Protein AF-A0A3N7EKX2-F1 (afdb_monomer_lite)

Structure (mmCIF, N/CA/C/O backbone):
data_AF-A0A3N7EKX2-F1
#
_entry.id   AF-A0A3N7EKX2-F1
#
loop_
_atom_site.group_PDB
_atom_site.id
_atom_site.type_symbol
_atom_site.label_atom_id
_atom_site.label_alt_id
_atom_site.label_comp_id
_atom_site.label_asym_id
_atom_site.label_entity_id
_atom_site.label_seq_id
_atom_site.pdbx_PDB_ins_code
_atom_site.Cartn_x
_atom_site.Cartn_y
_atom_site.Cartn_z
_atom_site.occupancy
_atom_site.B_iso_or_equiv
_atom_site.auth_seq_id
_atom_site.auth_comp_id
_atom_site.auth_asym_id
_atom_site.auth_atom_id
_atom_site.pdbx_PDB_model_num
ATOM 1 N N . MET A 1 1 ? 18.056 11.589 -53.742 1.00 40.53 1 MET A N 1
ATOM 2 C CA . MET A 1 1 ? 18.825 11.506 -52.484 1.00 40.53 1 MET A CA 1
ATOM 3 C C . MET A 1 1 ? 17.940 12.067 -51.388 1.00 40.53 1 MET A C 1
ATOM 5 O O . MET A 1 1 ? 17.988 13.258 -51.124 1.00 40.53 1 MET A O 1
ATOM 9 N N . HIS A 1 2 ? 17.034 11.254 -50.858 1.00 48.94 2 HIS A N 1
ATOM 10 C CA . HIS A 1 2 ? 16.206 11.639 -49.724 1.00 48.94 2 HIS A CA 1
ATOM 11 C C . HIS A 1 2 ? 16.119 10.434 -48.800 1.00 48.94 2 HIS A C 1
ATOM 13 O O . HIS A 1 2 ? 16.059 9.301 -49.272 1.00 48.94 2 HIS A O 1
ATOM 19 N N . ASP A 1 3 ? 16.114 10.755 -47.519 1.00 51.06 3 ASP A N 1
ATOM 20 C CA . ASP A 1 3 ? 15.643 9.936 -46.421 1.00 51.06 3 ASP A CA 1
ATOM 21 C C . ASP A 1 3 ? 16.561 8.831 -45.869 1.00 51.06 3 ASP A C 1
ATOM 23 O O . ASP A 1 3 ? 16.527 7.656 -46.222 1.00 51.06 3 ASP A O 1
ATOM 27 N N . SER A 1 4 ? 17.407 9.224 -44.921 1.00 57.22 4 SER A N 1
ATOM 28 C CA . SER A 1 4 ? 17.865 8.323 -43.850 1.00 57.22 4 SER A CA 1
ATOM 29 C C . SER A 1 4 ? 17.765 8.998 -42.474 1.00 57.22 4 SER A C 1
ATOM 31 O O . SER A 1 4 ? 18.260 8.470 -41.483 1.00 57.22 4 SER A O 1
ATOM 33 N N . GLY A 1 5 ? 17.143 10.184 -42.417 1.00 55.78 5 GLY A N 1
ATOM 34 C CA . GLY A 1 5 ? 17.082 11.043 -41.235 1.00 55.78 5 GLY A CA 1
ATOM 35 C C . GLY A 1 5 ? 15.682 11.190 -40.636 1.00 55.78 5 GLY A C 1
ATOM 36 O O . GLY A 1 5 ? 15.592 11.422 -39.431 1.00 55.78 5 GLY A O 1
ATOM 37 N N . GLU A 1 6 ? 14.602 11.012 -41.411 1.00 57.94 6 GLU A N 1
ATOM 38 C CA . GLU A 1 6 ? 13.236 11.194 -40.892 1.00 57.94 6 GLU A CA 1
ATOM 39 C C . GLU A 1 6 ? 12.826 10.044 -39.965 1.00 57.94 6 GLU A C 1
ATOM 41 O O . GLU A 1 6 ? 12.286 10.286 -38.886 1.00 57.94 6 GLU A O 1
ATOM 46 N N . GLY A 1 7 ? 13.192 8.801 -40.297 1.00 61.19 7 GLY A N 1
ATOM 47 C CA . GLY A 1 7 ? 12.842 7.625 -39.487 1.00 61.19 7 GLY A CA 1
ATOM 48 C C . GLY A 1 7 ? 13.429 7.613 -38.065 1.00 61.19 7 GLY A C 1
ATOM 49 O O . GLY A 1 7 ? 12.842 7.031 -37.156 1.00 61.19 7 GLY A O 1
ATOM 50 N N . ASN A 1 8 ? 14.567 8.277 -37.834 1.00 62.25 8 ASN A N 1
ATOM 51 C CA . ASN A 1 8 ? 15.172 8.366 -36.498 1.00 62.25 8 ASN A CA 1
ATOM 52 C C . ASN A 1 8 ? 14.496 9.454 -35.644 1.00 62.25 8 ASN A C 1
ATOM 54 O O . ASN A 1 8 ? 14.257 9.265 -34.451 1.00 62.25 8 ASN A O 1
ATOM 58 N N . LEU A 1 9 ? 14.121 10.575 -36.268 1.00 69.69 9 LEU A N 1
ATOM 59 C CA . LEU A 1 9 ? 13.404 11.660 -35.600 1.00 69.69 9 LEU A CA 1
ATOM 60 C C . LEU A 1 9 ? 12.000 11.210 -35.156 1.00 69.69 9 LEU A C 1
ATOM 62 O O . LEU A 1 9 ? 11.562 11.528 -34.047 1.00 69.69 9 LEU A O 1
ATOM 66 N N . ASP A 1 10 ? 11.331 10.414 -35.991 1.00 83.44 10 ASP A N 1
ATOM 67 C CA . ASP A 1 10 ? 10.007 9.841 -35.727 1.00 83.44 10 ASP A CA 1
ATOM 68 C C . ASP A 1 10 ? 10.019 8.819 -34.573 1.00 83.44 10 ASP A C 1
ATOM 70 O O . ASP A 1 10 ? 9.172 8.865 -33.675 1.00 83.44 10 ASP A O 1
ATOM 74 N N . LEU A 1 11 ? 11.049 7.966 -34.509 1.00 83.94 11 LEU A N 1
ATOM 75 C CA . LEU A 1 11 ? 11.260 7.030 -33.398 1.00 83.94 11 LEU A CA 1
ATOM 76 C C . LEU A 1 11 ? 11.507 7.742 -32.066 1.00 83.94 11 LEU A C 1
ATOM 78 O O . LEU A 1 11 ? 10.912 7.375 -31.050 1.00 83.94 11 LEU A O 1
ATOM 82 N N . VAL A 1 12 ? 12.371 8.763 -32.053 1.00 87.75 12 VAL A N 1
ATOM 83 C CA . VAL A 1 12 ? 12.658 9.549 -30.841 1.00 87.75 12 VAL A CA 1
ATOM 84 C C . VAL A 1 12 ? 11.397 10.258 -30.349 1.00 87.75 12 VAL A C 1
ATOM 86 O O . VAL A 1 12 ? 11.118 10.263 -29.148 1.00 87.75 12 VAL A O 1
ATOM 89 N N . THR A 1 13 ? 10.604 10.803 -31.270 1.00 87.25 13 THR A N 1
ATOM 90 C CA . THR A 1 13 ? 9.346 11.491 -30.953 1.00 87.25 13 THR A CA 1
ATOM 91 C C . THR A 1 13 ? 8.320 10.510 -30.383 1.00 87.25 13 THR A C 1
ATOM 93 O O . THR A 1 13 ? 7.795 10.730 -29.290 1.00 87.25 13 THR A O 1
ATOM 96 N N . SER A 1 14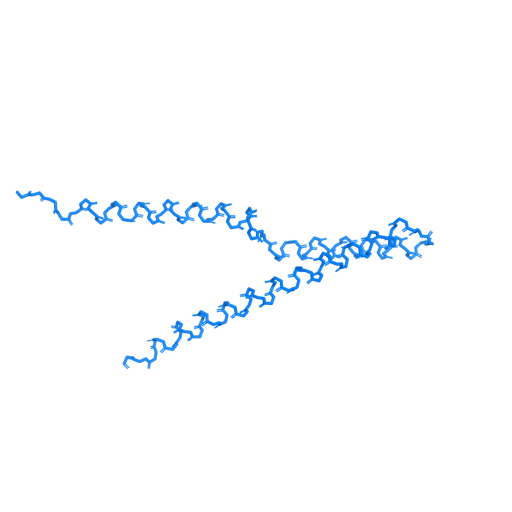 ? 8.133 9.362 -31.037 1.00 86.50 14 SER A N 1
ATOM 97 C CA . SER A 1 14 ? 7.244 8.285 -30.583 1.00 86.50 14 SER A CA 1
ATOM 98 C C . SER A 1 14 ? 7.633 7.725 -29.208 1.00 86.50 14 SER A C 1
ATOM 100 O O . SER A 1 14 ? 6.767 7.464 -28.369 1.00 86.50 14 SER A O 1
ATOM 102 N N . LEU A 1 15 ? 8.934 7.572 -28.931 1.00 88.94 15 LEU A N 1
ATOM 103 C CA . LEU A 1 15 ? 9.443 7.150 -27.619 1.00 88.94 15 LEU A CA 1
ATOM 104 C C . LEU A 1 15 ? 9.178 8.190 -26.528 1.00 88.94 15 LEU A C 1
ATOM 106 O O . LEU A 1 15 ? 8.867 7.829 -25.386 1.00 88.94 15 LEU A O 1
ATOM 110 N N . ASN A 1 16 ? 9.296 9.474 -26.859 1.00 92.62 16 ASN A N 1
ATOM 111 C CA . ASN A 1 16 ? 9.038 10.551 -25.914 1.00 92.62 16 ASN A CA 1
ATOM 112 C C . ASN A 1 16 ? 7.541 10.630 -25.576 1.00 92.62 16 ASN A C 1
ATOM 114 O O . ASN A 1 16 ? 7.174 10.654 -24.399 1.00 92.62 16 ASN A O 1
ATOM 118 N N . ASP A 1 17 ? 6.676 10.529 -26.585 1.00 92.50 17 ASP A N 1
ATOM 119 C CA . ASP A 1 17 ? 5.223 10.461 -26.414 1.00 92.50 17 ASP A CA 1
ATOM 120 C C . ASP A 1 17 ? 4.799 9.244 -25.591 1.00 92.50 17 ASP A C 1
ATOM 122 O O . ASP A 1 17 ? 3.966 9.346 -24.684 1.00 92.50 17 ASP A O 1
ATOM 126 N N . PHE A 1 18 ? 5.400 8.084 -25.856 1.00 88.56 18 PHE A N 1
ATOM 127 C CA . PHE A 1 18 ? 5.177 6.882 -25.061 1.00 88.56 18 PHE A CA 1
ATOM 128 C C . PHE A 1 18 ? 5.610 7.077 -23.603 1.00 88.56 18 PHE A C 1
ATOM 130 O O . PHE A 1 18 ? 4.878 6.715 -22.680 1.00 88.56 18 PHE A O 1
ATOM 137 N N . THR A 1 19 ? 6.761 7.712 -23.376 1.00 90.00 19 THR A N 1
ATOM 138 C CA . THR A 1 19 ? 7.268 8.018 -22.032 1.00 90.00 19 THR A CA 1
ATOM 139 C C . THR A 1 19 ? 6.336 8.963 -21.273 1.00 90.00 19 THR A C 1
ATOM 141 O O . THR A 1 19 ? 6.086 8.752 -20.084 1.00 90.00 19 THR A O 1
ATOM 144 N N . ILE A 1 20 ? 5.796 9.988 -21.936 1.00 91.44 20 ILE A N 1
ATOM 145 C CA . ILE A 1 20 ? 4.825 10.920 -21.344 1.00 91.44 20 ILE A CA 1
ATOM 146 C C . ILE A 1 20 ? 3.551 10.166 -20.958 1.00 91.44 20 ILE A C 1
ATOM 148 O O . ILE A 1 20 ? 3.141 10.209 -19.796 1.00 91.44 20 ILE A O 1
ATOM 152 N N . LYS A 1 21 ? 2.987 9.383 -21.886 1.00 87.62 21 LYS A N 1
ATOM 153 C CA . LYS A 1 21 ? 1.789 8.568 -21.635 1.00 87.62 21 LYS A CA 1
ATOM 154 C C . LYS A 1 21 ? 1.999 7.585 -20.484 1.00 87.62 21 LYS A C 1
ATOM 156 O O . LYS A 1 21 ? 1.121 7.437 -19.637 1.00 87.62 21 LYS A O 1
ATOM 161 N N . LEU A 1 22 ? 3.174 6.959 -20.391 1.00 82.75 22 LEU A N 1
ATOM 162 C CA . LEU A 1 22 ? 3.522 6.088 -19.268 1.00 82.75 22 LEU A CA 1
ATOM 163 C C . LEU A 1 22 ? 3.611 6.848 -17.943 1.00 82.75 22 LEU A C 1
ATOM 165 O O . LEU A 1 22 ? 3.117 6.352 -16.933 1.00 82.75 22 LEU A O 1
ATOM 169 N N . LYS A 1 23 ? 4.202 8.047 -17.920 1.00 83.44 23 LYS A N 1
ATOM 170 C CA . LYS A 1 23 ? 4.276 8.876 -16.705 1.00 83.44 23 LYS A CA 1
ATOM 171 C C . LYS A 1 23 ? 2.898 9.304 -16.207 1.00 83.44 23 LYS A C 1
ATOM 173 O O . LYS A 1 23 ? 2.718 9.415 -14.998 1.00 83.44 23 LYS A O 1
ATOM 178 N N . GLU A 1 24 ? 1.934 9.504 -17.099 1.00 84.00 24 GLU A N 1
ATOM 179 C CA . GLU A 1 24 ? 0.549 9.816 -16.736 1.00 84.00 24 GLU A CA 1
ATOM 180 C C . GLU A 1 24 ? -0.259 8.578 -16.335 1.00 84.00 24 GLU A C 1
ATOM 182 O O . GLU A 1 24 ? -1.071 8.632 -15.410 1.00 84.00 24 GLU A O 1
ATOM 187 N N . TRP A 1 25 ? -0.052 7.455 -17.024 1.00 81.38 25 TRP A N 1
ATOM 188 C CA . TRP A 1 25 ? -0.762 6.202 -16.779 1.00 81.38 25 TRP A CA 1
ATOM 189 C C . TRP A 1 25 ? -0.293 5.507 -15.501 1.00 81.38 25 TRP A C 1
ATOM 191 O O . TRP A 1 25 ? -1.114 5.010 -14.736 1.00 81.38 25 TRP A O 1
ATOM 201 N N . ASN A 1 26 ? 1.011 5.518 -15.217 1.00 79.06 26 ASN A N 1
ATOM 202 C CA . ASN A 1 26 ? 1.599 4.860 -14.051 1.00 79.06 26 ASN A CA 1
ATOM 203 C C . ASN A 1 26 ? 0.941 5.280 -12.715 1.00 79.06 26 ASN A C 1
ATOM 205 O O . ASN A 1 26 ? 0.495 4.406 -11.975 1.00 79.06 26 ASN A O 1
ATOM 209 N N . PRO A 1 27 ? 0.761 6.576 -12.393 1.00 72.81 27 PRO A N 1
ATOM 210 C CA . PRO A 1 27 ? 0.039 6.979 -11.188 1.00 72.81 27 PRO A CA 1
ATOM 211 C C . PRO A 1 27 ? -1.474 6.724 -11.262 1.00 72.81 27 PRO A C 1
ATOM 213 O O . PRO A 1 27 ? -2.106 6.646 -10.213 1.00 72.81 27 PRO A O 1
ATOM 216 N N . LYS A 1 28 ? -2.067 6.591 -12.455 1.00 69.75 28 LYS A N 1
ATOM 217 C CA . LYS A 1 28 ? -3.500 6.286 -12.618 1.00 69.75 28 LYS A CA 1
ATOM 218 C C . LYS A 1 28 ? -3.805 4.795 -12.448 1.00 69.75 28 LYS A C 1
ATOM 220 O O . LYS A 1 28 ? -4.865 4.465 -11.930 1.00 69.75 28 LYS A O 1
ATOM 225 N N . VAL A 1 29 ? -2.894 3.909 -12.860 1.00 66.19 29 VAL A N 1
ATOM 226 C CA . VAL A 1 29 ? -3.118 2.453 -12.870 1.00 66.19 29 VAL A CA 1
ATOM 227 C C . VAL A 1 29 ? -2.308 1.708 -11.819 1.00 66.19 29 VAL A C 1
ATOM 229 O O . VAL A 1 29 ? -2.883 0.933 -11.062 1.00 66.19 29 VAL A O 1
ATOM 232 N N . PHE A 1 30 ? -1.003 1.957 -11.707 1.00 65.94 30 PHE A N 1
ATOM 233 C CA . PHE A 1 30 ? -0.227 1.414 -10.586 1.00 65.94 30 PHE A CA 1
ATOM 234 C C . PHE A 1 30 ? -0.478 2.203 -9.299 1.00 65.94 30 PHE A C 1
ATOM 236 O O . PHE A 1 30 ? -0.415 1.650 -8.198 1.00 65.94 30 PHE A O 1
ATOM 243 N N . GLY A 1 31 ? -0.792 3.496 -9.425 1.00 69.75 31 GLY A N 1
ATOM 244 C CA . GLY A 1 31 ? -0.827 4.386 -8.277 1.00 69.75 31 GLY A CA 1
ATOM 245 C C . GLY A 1 31 ? 0.570 4.593 -7.701 1.00 69.75 31 GLY A C 1
ATOM 246 O O . GLY A 1 31 ? 1.505 3.822 -7.916 1.00 69.75 31 GLY A O 1
ATOM 247 N N . ASN A 1 32 ? 0.737 5.639 -6.900 1.00 79.25 32 ASN A N 1
ATOM 248 C CA . ASN A 1 32 ? 1.909 5.696 -6.040 1.00 79.25 32 ASN A CA 1
ATOM 249 C C . ASN A 1 32 ? 1.661 4.746 -4.851 1.00 79.25 32 ASN A C 1
ATOM 251 O O . ASN A 1 32 ? 1.067 5.145 -3.850 1.00 79.25 32 ASN A O 1
ATOM 255 N N . ILE A 1 33 ? 2.065 3.474 -4.990 1.00 85.25 33 ILE A N 1
ATOM 256 C CA . ILE A 1 33 ? 1.919 2.417 -3.966 1.00 85.25 33 ILE A CA 1
ATOM 257 C C . ILE A 1 33 ? 2.453 2.908 -2.611 1.00 85.25 33 ILE A C 1
ATOM 259 O O . ILE A 1 33 ? 1.799 2.734 -1.585 1.00 85.25 33 ILE A O 1
ATOM 263 N N . PHE A 1 34 ? 3.578 3.631 -2.608 1.00 83.75 34 PHE A N 1
ATOM 264 C CA . PHE A 1 34 ? 4.163 4.215 -1.397 1.00 83.75 34 PHE A CA 1
ATOM 265 C C . PHE A 1 34 ? 3.289 5.317 -0.791 1.00 83.75 34 PHE A C 1
ATOM 267 O O . PHE A 1 34 ? 3.128 5.391 0.428 1.00 83.75 34 PHE A O 1
ATOM 274 N N . TYR A 1 35 ? 2.683 6.161 -1.627 1.00 86.75 35 TYR A N 1
ATOM 275 C CA . TYR A 1 35 ? 1.723 7.165 -1.173 1.00 86.75 35 TYR A CA 1
ATOM 276 C C . TYR A 1 35 ? 0.469 6.514 -0.582 1.00 86.75 35 TYR A C 1
ATOM 278 O O . TYR A 1 35 ? 0.043 6.899 0.506 1.00 86.75 35 TYR A O 1
ATOM 286 N N . ARG A 1 36 ? -0.089 5.494 -1.247 1.00 88.50 36 ARG A N 1
ATOM 287 C CA . ARG A 1 36 ? -1.243 4.733 -0.744 1.00 88.50 36 ARG A CA 1
ATOM 288 C C . ARG A 1 36 ? -0.922 4.069 0.594 1.00 88.50 36 ARG A C 1
ATOM 290 O O . ARG A 1 36 ? -1.677 4.246 1.545 1.00 88.50 36 ARG A O 1
ATOM 297 N N . LYS A 1 37 ? 0.247 3.429 0.711 1.00 90.50 37 LYS A N 1
ATOM 298 C CA . LYS A 1 37 ? 0.772 2.861 1.964 1.00 90.50 37 LYS A CA 1
ATOM 299 C C . LYS A 1 37 ? 0.835 3.909 3.075 1.00 90.50 37 LYS A C 1
ATOM 301 O O . LYS A 1 37 ? 0.302 3.703 4.164 1.00 90.50 37 LYS A O 1
ATOM 306 N N . LYS A 1 38 ? 1.442 5.067 2.790 1.00 91.19 38 LYS A N 1
ATOM 307 C CA . LYS A 1 38 ? 1.579 6.180 3.742 1.00 91.19 38 LYS A CA 1
ATOM 308 C C . LYS A 1 38 ? 0.221 6.738 4.175 1.00 91.19 38 LYS A C 1
ATOM 310 O O . LYS A 1 38 ? 0.050 7.092 5.340 1.00 91.19 38 LYS A O 1
ATOM 315 N N . LYS A 1 39 ? -0.735 6.853 3.253 1.00 92.25 39 LYS A N 1
ATOM 316 C CA . LYS A 1 39 ? -2.093 7.333 3.536 1.00 92.25 39 LYS A CA 1
ATOM 317 C C . LYS A 1 39 ? -2.858 6.330 4.406 1.00 92.25 39 LYS A C 1
ATOM 319 O O . LYS A 1 39 ? -3.408 6.720 5.430 1.00 92.25 39 LYS A O 1
ATOM 324 N N . CYS A 1 40 ? -2.800 5.045 4.060 1.00 93.62 40 CYS A N 1
ATOM 325 C CA . CYS A 1 40 ? -3.429 3.963 4.815 1.00 93.62 40 CYS A CA 1
ATOM 326 C C . CYS A 1 40 ? -2.914 3.899 6.264 1.00 93.62 40 CYS A C 1
ATOM 328 O O . CYS A 1 40 ? -3.702 3.860 7.205 1.00 93.62 40 CYS A O 1
ATOM 330 N N . LEU A 1 41 ? -1.593 4.000 6.461 1.00 93.38 41 LEU A N 1
ATOM 331 C CA . LEU A 1 41 ? -0.984 4.045 7.797 1.00 93.38 41 LEU A CA 1
ATOM 332 C C . LEU A 1 41 ? -1.423 5.260 8.622 1.00 93.38 41 LEU A C 1
ATOM 334 O O . LEU A 1 41 ? -1.599 5.147 9.833 1.00 93.38 41 LEU A O 1
ATOM 338 N N . GLN A 1 42 ? -1.594 6.427 7.994 1.00 95.44 42 GLN A N 1
ATOM 339 C CA . GLN A 1 42 ? -2.089 7.617 8.692 1.00 95.44 42 GLN A CA 1
ATOM 340 C C . GLN A 1 42 ? -3.528 7.426 9.180 1.00 95.44 42 GLN A C 1
ATOM 342 O O . GLN A 1 42 ? -3.825 7.781 10.320 1.00 95.44 42 GLN A O 1
ATOM 347 N N . TYR A 1 43 ? -4.397 6.824 8.364 1.00 95.06 43 TYR A N 1
ATOM 348 C CA . TYR A 1 43 ? -5.770 6.533 8.779 1.00 95.06 43 TYR A CA 1
ATOM 349 C C . TYR A 1 43 ? -5.841 5.482 9.882 1.00 95.06 43 TYR A C 1
ATOM 351 O O . TYR A 1 43 ? -6.528 5.716 10.873 1.00 95.06 43 TYR A O 1
ATOM 359 N N . LEU A 1 44 ? -5.085 4.385 9.768 1.00 94.31 44 LEU A N 1
ATOM 360 C CA . LEU A 1 44 ? -5.014 3.360 10.816 1.00 94.31 44 LEU A CA 1
ATOM 361 C C . LEU A 1 44 ? -4.589 3.962 12.161 1.00 94.31 44 LEU A C 1
ATOM 363 O O . LEU A 1 44 ? -5.254 3.746 13.169 1.00 94.31 44 LEU A O 1
ATOM 367 N N . ARG A 1 45 ? -3.550 4.809 12.172 1.00 94.44 45 ARG A N 1
ATOM 368 C CA . ARG A 1 45 ? -3.121 5.521 13.390 1.00 94.44 45 ARG A CA 1
ATOM 369 C C . ARG A 1 45 ? -4.215 6.423 13.961 1.00 94.44 45 ARG A C 1
ATOM 371 O O . ARG A 1 45 ? -4.393 6.477 15.175 1.00 94.44 45 ARG A O 1
ATOM 378 N N . GLY A 1 46 ? -4.936 7.141 13.099 1.00 94.38 46 GLY A N 1
ATOM 379 C CA . GLY A 1 46 ? -6.050 7.995 13.512 1.00 94.38 46 GLY A CA 1
ATOM 380 C C . GLY A 1 46 ? -7.187 7.197 14.153 1.00 94.38 46 GLY A C 1
ATOM 381 O O . GLY A 1 46 ? -7.693 7.584 15.204 1.00 94.38 46 GLY A O 1
ATOM 382 N N . ILE A 1 47 ? -7.539 6.056 13.560 1.00 93.06 47 ILE A N 1
ATOM 383 C CA . ILE A 1 47 ? -8.601 5.173 14.052 1.00 93.06 47 ILE A CA 1
ATOM 384 C C . ILE A 1 47 ? -8.211 4.519 15.369 1.00 93.06 47 ILE A C 1
ATOM 386 O O . ILE A 1 47 ? -9.003 4.553 16.303 1.00 93.06 47 ILE A O 1
ATOM 390 N N . GLN A 1 48 ? -6.984 4.017 15.492 1.00 91.06 48 GLN A N 1
ATOM 391 C CA . GLN A 1 48 ? -6.478 3.462 16.750 1.00 91.06 48 GLN A CA 1
ATOM 392 C C . GLN A 1 48 ? -6.513 4.501 17.874 1.00 91.06 48 GLN A C 1
ATOM 394 O O . GLN A 1 48 ? -6.968 4.218 18.980 1.00 91.06 48 GLN A O 1
ATOM 399 N N . LYS A 1 49 ? -6.123 5.748 17.578 1.00 93.19 49 LYS A N 1
ATOM 400 C CA . LYS A 1 49 ? -6.227 6.848 18.544 1.00 93.19 49 LYS A CA 1
ATOM 401 C C . LYS A 1 49 ? -7.679 7.134 18.943 1.00 93.19 49 LYS A C 1
ATOM 403 O O . LYS A 1 49 ? -7.935 7.408 20.111 1.00 93.19 49 LYS A O 1
ATOM 408 N N . ALA A 1 50 ? -8.616 7.075 18.000 1.00 90.44 50 ALA A N 1
ATOM 409 C CA . ALA A 1 50 ? -10.035 7.286 18.274 1.00 90.44 50 ALA A CA 1
ATOM 410 C C . ALA A 1 50 ? -10.667 6.120 19.063 1.00 90.44 50 ALA A C 1
ATOM 412 O O 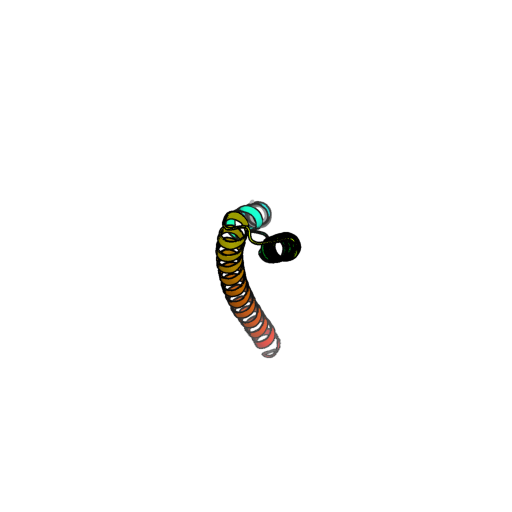. ALA A 1 50 ? -11.473 6.361 19.958 1.00 90.44 50 ALA A O 1
ATOM 413 N N . LEU A 1 51 ? -10.262 4.875 18.792 1.00 90.25 51 LEU A N 1
ATOM 414 C CA . LEU A 1 51 ? -10.699 3.676 19.518 1.00 90.25 51 LEU A CA 1
ATOM 415 C C . LEU A 1 51 ? -10.180 3.636 20.961 1.00 90.25 51 LEU A C 1
ATOM 417 O O . LEU A 1 51 ? -10.879 3.145 21.846 1.00 90.25 51 LEU A O 1
ATOM 421 N N . ASN A 1 52 ? -9.012 4.223 21.238 1.00 88.69 52 ASN A N 1
ATOM 422 C CA . ASN A 1 52 ? -8.526 4.384 22.614 1.00 88.69 52 ASN A CA 1
ATOM 423 C C . ASN A 1 52 ? -9.456 5.252 23.482 1.00 88.69 52 ASN A C 1
ATOM 425 O O . ASN A 1 52 ? -9.414 5.150 24.705 1.00 88.69 52 ASN A O 1
ATOM 429 N N . GLY A 1 53 ? -10.294 6.097 22.871 1.00 85.81 53 GLY A N 1
ATOM 430 C CA . GLY A 1 53 ? -11.287 6.914 23.573 1.00 85.81 53 GLY A CA 1
ATOM 431 C C . GLY A 1 53 ? -12.581 6.175 23.936 1.00 85.81 53 GLY A C 1
ATOM 432 O O . GLY A 1 53 ? -13.415 6.742 24.638 1.00 85.81 53 GLY A O 1
ATOM 433 N N . GLY A 1 54 ? -12.776 4.936 23.471 1.00 86.31 54 GLY A N 1
ATOM 434 C CA . GLY A 1 54 ? -13.963 4.135 23.771 1.00 86.31 54 GLY A CA 1
ATOM 435 C C . GLY A 1 54 ? -14.360 3.172 22.651 1.00 86.31 54 GLY A C 1
ATOM 436 O O . GLY A 1 54 ? -13.868 3.227 21.524 1.00 86.31 54 GLY A O 1
ATOM 437 N N . ARG A 1 55 ? -15.302 2.269 22.953 1.00 82.62 55 ARG A N 1
ATOM 438 C CA . ARG A 1 55 ? -15.800 1.291 21.974 1.00 82.62 55 ARG A CA 1
ATOM 439 C C . ARG A 1 55 ? -16.631 1.984 20.898 1.00 82.62 55 ARG A C 1
ATOM 441 O O . ARG A 1 55 ? -17.680 2.550 21.188 1.00 82.62 55 ARG A O 1
ATOM 448 N N . ASN A 1 56 ? -16.203 1.853 19.647 1.00 91.69 56 ASN A N 1
ATOM 449 C CA . ASN A 1 56 ? -16.951 2.321 18.488 1.00 91.69 56 ASN A CA 1
ATOM 450 C C . ASN A 1 56 ? -16.934 1.242 17.395 1.00 91.69 56 ASN A C 1
ATOM 452 O O . ASN A 1 56 ? -15.908 0.988 16.766 1.00 91.69 56 ASN A O 1
ATOM 456 N N . GLN A 1 57 ? -18.082 0.596 17.173 1.00 91.25 57 GLN A N 1
ATOM 457 C CA . GLN A 1 57 ? -18.206 -0.498 16.203 1.00 91.25 57 GLN A CA 1
ATOM 458 C C . GLN A 1 57 ? -17.937 -0.051 14.761 1.00 91.25 57 GLN A C 1
ATOM 460 O O . GLN A 1 57 ? -17.393 -0.826 13.9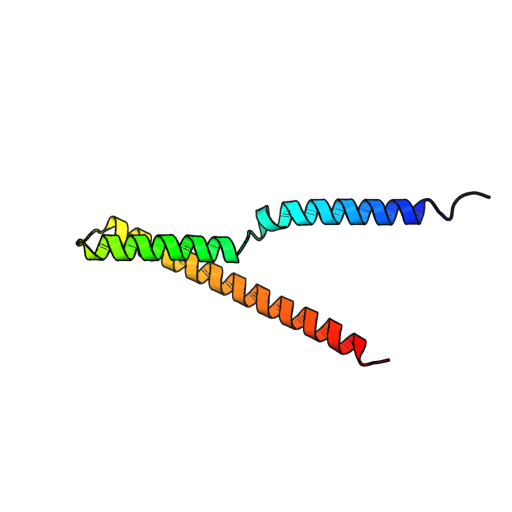78 1.00 91.25 57 GLN A O 1
ATOM 465 N N . PHE A 1 58 ? -18.290 1.187 14.410 1.00 92.44 58 PHE A N 1
ATOM 466 C CA . PHE A 1 58 ? -18.006 1.737 13.087 1.00 92.44 58 PHE A CA 1
ATOM 467 C C . PHE A 1 58 ? -16.498 1.881 12.870 1.00 92.44 58 PHE A C 1
ATOM 469 O O . PHE A 1 58 ? -15.978 1.410 11.861 1.00 92.44 58 PHE A O 1
ATOM 476 N N . LEU A 1 59 ? -15.787 2.453 13.845 1.00 92.12 59 LEU A N 1
ATOM 477 C CA . LEU A 1 59 ? -14.331 2.586 13.777 1.00 92.12 59 LEU A CA 1
ATOM 478 C C . LEU A 1 59 ? -13.631 1.226 13.719 1.00 92.12 59 LEU A C 1
ATOM 480 O O . LEU A 1 59 ? -12.655 1.085 12.994 1.00 92.12 59 LEU A O 1
ATOM 484 N N . HIS A 1 60 ? -14.158 0.217 14.413 1.00 92.06 60 HIS A N 1
ATOM 485 C CA . HIS A 1 60 ? -13.594 -1.128 14.372 1.00 92.06 60 HIS A CA 1
ATOM 486 C C . HIS A 1 60 ? -13.771 -1.800 13.000 1.00 92.06 60 HIS A C 1
ATOM 488 O O . HIS A 1 60 ? -12.847 -2.440 12.504 1.00 92.06 60 HIS A O 1
ATOM 494 N N . ARG A 1 61 ? -14.932 -1.621 12.351 1.00 94.06 61 ARG A N 1
ATOM 495 C CA . ARG A 1 61 ? -15.150 -2.078 10.965 1.00 94.06 61 ARG A CA 1
ATOM 496 C C . ARG A 1 61 ? -14.220 -1.357 9.992 1.00 94.06 61 ARG A C 1
ATOM 498 O O . ARG A 1 61 ? -13.571 -2.005 9.180 1.00 94.06 61 ARG A O 1
ATOM 505 N N . LEU A 1 62 ? -14.096 -0.038 10.135 1.00 93.88 62 LEU A N 1
ATOM 506 C CA . LEU A 1 62 ? -13.205 0.769 9.307 1.00 93.88 62 LEU A CA 1
ATOM 507 C C . LEU A 1 62 ? -11.730 0.366 9.478 1.00 93.88 62 LEU A C 1
ATOM 509 O O . LEU A 1 62 ? -10.981 0.342 8.504 1.00 93.88 62 LEU A O 1
ATOM 513 N N . GLU A 1 63 ? -11.309 0.015 10.696 1.00 93.75 63 GLU A N 1
ATOM 514 C CA . GLU A 1 63 ? -9.970 -0.519 10.965 1.00 93.75 63 GLU A CA 1
ATOM 515 C C . GLU A 1 63 ? -9.719 -1.842 10.229 1.00 93.75 63 GLU A C 1
ATOM 517 O O . GLU A 1 63 ? -8.654 -2.015 9.632 1.00 93.75 63 GLU A O 1
ATOM 522 N N . LEU A 1 64 ? -10.691 -2.761 10.234 1.00 94.44 64 LEU A N 1
ATOM 523 C CA . LEU A 1 64 ? -10.587 -4.036 9.517 1.00 94.44 64 LEU A CA 1
ATOM 524 C C . LEU A 1 64 ? -10.455 -3.817 8.006 1.00 94.44 64 LEU A C 1
ATOM 526 O O . LEU A 1 64 ? -9.578 -4.411 7.374 1.00 94.44 64 LEU A O 1
ATOM 530 N N . ASP A 1 65 ? -11.274 -2.930 7.442 1.00 95.31 65 ASP A N 1
ATOM 531 C CA . ASP A 1 65 ? -11.245 -2.616 6.012 1.00 95.31 65 ASP A CA 1
ATOM 532 C C . ASP A 1 65 ? -9.904 -1.992 5.598 1.00 95.31 65 ASP A C 1
ATOM 534 O O . ASP A 1 65 ? -9.282 -2.430 4.627 1.00 95.31 65 ASP A O 1
ATOM 538 N N . LEU A 1 66 ? -9.399 -1.027 6.373 1.00 94.62 66 LEU A N 1
ATOM 539 C CA . LEU A 1 66 ? -8.089 -0.416 6.129 1.00 94.62 66 LEU A CA 1
ATOM 540 C C . LEU A 1 66 ? -6.937 -1.397 6.332 1.00 94.62 66 LEU A C 1
ATOM 542 O O . LEU A 1 66 ? -5.946 -1.330 5.611 1.00 94.62 66 LEU A O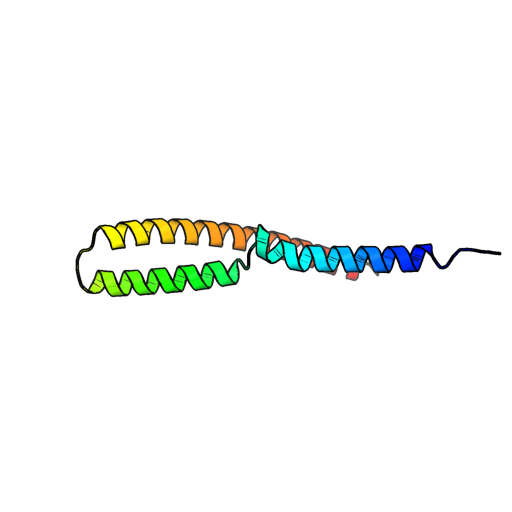 1
ATOM 546 N N . THR A 1 67 ? -7.049 -2.323 7.283 1.00 93.94 67 THR A N 1
ATOM 5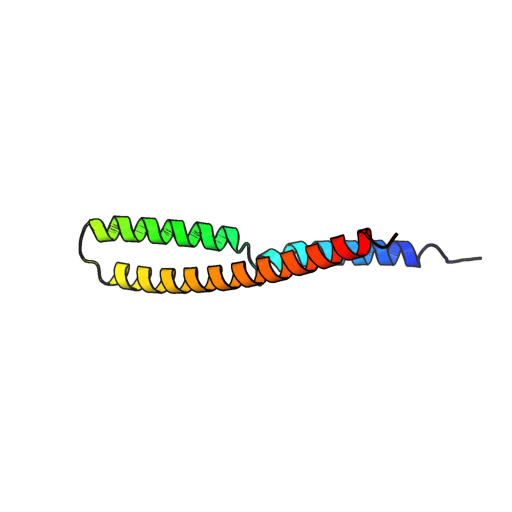47 C CA . THR A 1 67 ? -6.044 -3.379 7.467 1.00 93.94 67 THR A CA 1
ATOM 548 C C . THR A 1 67 ? -5.988 -4.277 6.235 1.00 93.94 67 THR A C 1
ATOM 550 O O . THR A 1 67 ? -4.901 -4.570 5.737 1.00 93.94 67 THR A O 1
ATOM 553 N N . LYS A 1 68 ? -7.146 -4.646 5.675 1.00 95.38 68 LYS A N 1
ATOM 554 C CA . LYS A 1 68 ? -7.224 -5.419 4.431 1.00 95.38 68 LYS A CA 1
ATOM 555 C C . LYS A 1 68 ? -6.623 -4.658 3.248 1.00 95.38 68 LYS A C 1
ATOM 557 O O . LYS A 1 68 ? -5.853 -5.244 2.485 1.00 95.38 68 LYS A O 1
ATOM 562 N N . GLU A 1 69 ? -6.928 -3.367 3.104 1.00 93.00 69 GLU A N 1
ATOM 563 C CA . GLU A 1 69 ? -6.316 -2.526 2.066 1.00 93.00 69 GLU A CA 1
ATOM 564 C C . GLU A 1 69 ? -4.792 -2.443 2.248 1.00 93.00 69 GLU A C 1
ATOM 566 O O . GLU A 1 69 ? -4.036 -2.595 1.286 1.00 93.00 69 GLU A O 1
ATOM 571 N N . TYR A 1 70 ? -4.321 -2.271 3.484 1.00 93.69 70 TYR A N 1
ATOM 572 C CA . TYR A 1 70 ? -2.896 -2.229 3.794 1.00 93.69 70 TYR A CA 1
ATOM 573 C C . TYR A 1 70 ? -2.185 -3.525 3.393 1.00 93.69 70 TYR A C 1
ATOM 575 O O . TYR A 1 70 ? -1.147 -3.468 2.735 1.00 93.69 70 TYR A O 1
ATOM 583 N N . THR A 1 71 ? -2.756 -4.692 3.708 1.00 94.94 71 THR A N 1
ATOM 584 C CA . THR A 1 71 ? -2.204 -5.990 3.291 1.00 94.94 71 THR A CA 1
ATOM 585 C C . THR A 1 71 ? -2.100 -6.101 1.770 1.00 94.94 71 THR A C 1
ATOM 587 O O . THR A 1 71 ? -1.062 -6.517 1.263 1.00 94.94 71 THR A O 1
ATOM 590 N N . GLN A 1 72 ? -3.123 -5.667 1.028 1.00 92.94 72 GLN A N 1
ATOM 591 C CA . GLN A 1 72 ? -3.074 -5.656 -0.439 1.00 92.94 72 GLN A CA 1
ATOM 592 C C . GLN A 1 72 ? -1.953 -4.754 -0.972 1.00 92.94 72 GLN A C 1
ATOM 594 O O . GLN A 1 72 ? -1.253 -5.127 -1.915 1.00 92.94 72 GLN A O 1
ATOM 599 N N . ILE A 1 73 ? -1.756 -3.583 -0.360 1.00 91.88 73 ILE A N 1
ATOM 600 C CA . ILE A 1 73 ? -0.668 -2.663 -0.713 1.00 91.88 73 ILE A CA 1
ATOM 601 C C . ILE A 1 73 ? 0.701 -3.313 -0.463 1.00 91.88 73 ILE A C 1
ATOM 603 O O . ILE A 1 73 ? 1.592 -3.166 -1.299 1.00 91.88 73 ILE A O 1
ATOM 607 N N . LEU A 1 74 ? 0.874 -4.054 0.637 1.00 92.31 74 LEU A N 1
ATOM 608 C CA . LEU A 1 74 ? 2.122 -4.776 0.915 1.00 92.31 74 LEU A CA 1
ATOM 609 C C . LEU A 1 74 ? 2.403 -5.859 -0.131 1.00 92.31 74 LEU A C 1
ATOM 611 O O . LEU A 1 74 ? 3.525 -5.941 -0.620 1.00 92.31 74 LEU A O 1
ATOM 615 N N . THR A 1 75 ? 1.394 -6.637 -0.535 1.00 93.25 75 THR A N 1
ATOM 616 C CA . THR A 1 75 ? 1.552 -7.635 -1.608 1.00 93.25 75 THR A CA 1
ATOM 617 C C . THR A 1 75 ? 1.972 -6.980 -2.927 1.00 93.25 75 THR A C 1
ATOM 619 O O . THR A 1 75 ? 2.837 -7.485 -3.639 1.00 93.25 75 THR A O 1
ATOM 622 N N . GLN A 1 76 ? 1.400 -5.820 -3.260 1.00 90.50 76 GLN A N 1
ATOM 623 C CA . GLN A 1 76 ? 1.797 -5.066 -4.454 1.00 90.50 76 GLN A CA 1
ATOM 624 C C . GLN A 1 76 ? 3.238 -4.548 -4.357 1.00 90.50 76 GLN A C 1
ATOM 626 O O . GLN A 1 76 ? 3.981 -4.611 -5.337 1.00 90.50 76 GLN A O 1
ATOM 631 N N . GLU A 1 77 ? 3.642 -4.053 -3.187 1.00 90.88 77 GLU A N 1
ATOM 632 C CA . GLU A 1 77 ? 5.006 -3.594 -2.917 1.00 90.88 77 GLU A CA 1
ATOM 633 C C . GLU A 1 77 ? 6.021 -4.743 -3.023 1.00 90.88 77 GLU A C 1
ATOM 635 O O . GLU A 1 77 ? 7.072 -4.571 -3.639 1.00 90.88 77 GLU A O 1
ATOM 640 N N . GLU A 1 78 ? 5.698 -5.927 -2.504 1.00 91.94 78 GLU A N 1
ATOM 641 C CA . GLU A 1 78 ? 6.531 -7.127 -2.625 1.00 91.94 78 GLU A CA 1
ATOM 642 C C . GLU A 1 78 ? 6.755 -7.514 -4.092 1.00 91.94 78 GLU A C 1
ATOM 644 O O . GLU A 1 78 ? 7.896 -7.668 -4.530 1.00 91.94 78 GLU A O 1
ATOM 649 N N . ILE A 1 79 ? 5.681 -7.587 -4.887 1.00 90.38 79 ILE A N 1
ATOM 650 C CA . ILE A 1 79 ? 5.770 -7.886 -6.324 1.00 90.38 79 ILE A CA 1
ATOM 651 C C . ILE A 1 79 ? 6.609 -6.826 -7.047 1.00 90.38 79 ILE A C 1
ATOM 653 O O . ILE A 1 79 ? 7.420 -7.157 -7.919 1.00 90.38 79 ILE A O 1
ATOM 657 N N . PHE A 1 80 ? 6.424 -5.550 -6.699 1.00 87.69 80 PHE A N 1
ATOM 658 C CA . PHE A 1 80 ? 7.206 -4.453 -7.256 1.00 87.69 80 PHE A CA 1
ATOM 659 C C . PHE A 1 80 ? 8.702 -4.640 -6.979 1.00 87.69 80 PHE A C 1
ATOM 661 O O . PHE A 1 80 ? 9.507 -4.569 -7.911 1.00 87.69 80 PHE A O 1
ATOM 668 N N . TRP A 1 81 ? 9.078 -4.920 -5.730 1.00 89.19 81 TRP A N 1
ATOM 669 C CA . TRP A 1 81 ? 10.476 -5.125 -5.357 1.00 89.19 81 TRP A CA 1
ATOM 670 C C . TRP A 1 81 ? 11.065 -6.376 -5.988 1.00 89.19 81 TRP A C 1
ATOM 672 O O . TRP A 1 81 ? 12.159 -6.298 -6.538 1.00 89.19 81 TRP A O 1
ATOM 682 N N . TYR A 1 82 ? 10.322 -7.481 -6.020 1.00 90.12 82 TYR A N 1
ATOM 683 C CA . TYR A 1 82 ? 10.751 -8.699 -6.697 1.00 90.12 82 TYR A CA 1
ATOM 684 C C . TYR A 1 82 ? 11.112 -8.428 -8.164 1.00 90.12 82 TYR A C 1
ATOM 686 O O . TYR A 1 82 ? 12.212 -8.748 -8.618 1.00 90.12 82 TYR A O 1
ATOM 694 N N . ARG A 1 83 ? 10.216 -7.764 -8.904 1.00 87.62 83 ARG A N 1
ATOM 695 C CA . ARG A 1 83 ? 10.453 -7.407 -10.311 1.00 87.62 83 ARG A CA 1
ATOM 696 C C . ARG A 1 83 ? 11.630 -6.452 -10.462 1.00 87.62 83 ARG A C 1
ATOM 698 O O . ARG A 1 83 ? 12.481 -6.665 -11.321 1.00 87.62 83 ARG A O 1
ATOM 705 N N . LYS A 1 84 ? 11.705 -5.421 -9.618 1.00 86.56 84 LYS A N 1
ATOM 706 C CA . LYS A 1 84 ? 12.781 -4.427 -9.659 1.00 86.56 84 LYS A CA 1
ATOM 707 C C . LYS A 1 84 ? 14.148 -5.066 -9.417 1.00 86.56 84 LYS A C 1
ATOM 709 O O . LYS A 1 84 ? 15.062 -4.824 -10.201 1.00 86.56 84 LYS A O 1
ATOM 714 N N . SER A 1 85 ? 14.270 -5.920 -8.402 1.00 87.00 85 SER A N 1
ATOM 715 C CA . SER A 1 85 ? 15.498 -6.659 -8.101 1.00 87.00 85 SER A CA 1
ATOM 716 C C . SER A 1 85 ? 15.900 -7.582 -9.250 1.00 87.00 85 SER A C 1
ATOM 718 O O . SER A 1 85 ? 17.072 -7.624 -9.612 1.00 87.00 85 SER A O 1
ATOM 720 N N . ARG A 1 86 ? 14.940 -8.269 -9.886 1.00 88.12 86 ARG A N 1
ATOM 721 C CA . ARG A 1 86 ? 15.198 -9.107 -11.070 1.00 88.12 86 ARG A CA 1
ATOM 722 C C . ARG A 1 86 ? 15.718 -8.292 -12.257 1.00 88.12 86 ARG A C 1
ATOM 724 O O . ARG A 1 86 ? 16.722 -8.678 -12.847 1.00 88.12 86 ARG A O 1
ATOM 731 N N . CYS A 1 87 ? 15.091 -7.161 -12.582 1.00 88.38 87 CYS A N 1
ATOM 732 C CA . CYS A 1 87 ? 15.562 -6.290 -13.665 1.00 88.38 87 CYS A CA 1
ATOM 733 C C . CYS A 1 87 ? 16.955 -5.714 -13.379 1.00 88.38 87 CYS A C 1
ATOM 735 O O . CYS A 1 87 ? 17.786 -5.634 -14.282 1.00 88.38 87 CYS A O 1
ATOM 737 N N . GLN A 1 88 ? 17.219 -5.331 -12.125 1.00 85.06 88 GLN A N 1
ATOM 738 C CA . GLN A 1 88 ? 18.537 -4.859 -11.702 1.00 85.06 88 GLN A CA 1
ATOM 739 C C . GLN A 1 88 ? 19.584 -5.961 -11.854 1.00 85.06 88 GLN A C 1
ATOM 741 O O . GLN A 1 88 ? 20.624 -5.712 -12.451 1.00 85.06 88 GLN A O 1
ATOM 746 N N . TRP A 1 89 ? 19.291 -7.176 -11.388 1.00 84.06 89 TRP A N 1
ATOM 747 C CA . TRP A 1 89 ? 20.184 -8.326 -11.521 1.00 84.06 89 TRP A CA 1
ATOM 748 C C . TRP A 1 89 ? 20.569 -8.595 -12.979 1.00 84.06 89 TRP A C 1
ATOM 750 O O . TRP A 1 89 ? 21.752 -8.682 -13.285 1.00 84.06 89 TRP A O 1
ATOM 760 N N . ILE A 1 90 ? 19.586 -8.653 -13.884 1.00 82.88 90 ILE A N 1
ATOM 761 C CA . ILE A 1 90 ? 19.827 -8.846 -15.324 1.00 82.88 90 ILE A CA 1
ATOM 762 C C . ILE A 1 90 ? 20.700 -7.710 -15.880 1.00 82.88 90 ILE A C 1
ATOM 764 O O . ILE A 1 90 ? 21.717 -7.968 -16.513 1.00 82.88 90 ILE A O 1
ATOM 768 N N . SER A 1 91 ? 20.369 -6.454 -15.559 1.00 77.88 91 SER A N 1
ATOM 769 C CA . SER A 1 91 ? 21.124 -5.282 -16.030 1.00 77.88 91 SER A CA 1
ATOM 770 C C . SER A 1 91 ? 22.574 -5.230 -15.528 1.00 77.88 91 SER A C 1
ATOM 772 O O . SER A 1 91 ? 23.417 -4.615 -16.177 1.00 77.88 91 SER A O 1
ATOM 774 N N . PHE A 1 92 ? 22.868 -5.797 -14.353 1.00 70.69 92 PHE A N 1
ATOM 775 C CA . PHE A 1 92 ? 24.234 -5.905 -13.827 1.00 70.69 92 PHE A CA 1
ATOM 776 C C . PHE A 1 92 ? 24.970 -7.137 -14.371 1.00 70.69 92 PHE A C 1
ATOM 778 O O . PHE A 1 92 ? 26.173 -7.054 -14.596 1.00 70.69 92 PHE A O 1
ATOM 785 N N . GLY A 1 93 ? 24.265 -8.244 -14.626 1.00 65.00 93 GLY A N 1
ATOM 786 C CA . GLY A 1 93 ? 24.824 -9.443 -15.257 1.00 65.00 93 GLY A CA 1
ATOM 787 C C . GLY A 1 93 ? 25.325 -9.185 -16.681 1.00 65.00 93 GLY A C 1
ATOM 788 O O . GLY A 1 93 ? 26.453 -9.555 -16.998 1.00 65.00 93 GLY A O 1
ATOM 789 N N . ASP A 1 94 ? 24.547 -8.459 -17.490 1.00 60.25 94 ASP A N 1
ATOM 790 C CA . ASP A 1 94 ? 24.939 -8.079 -18.858 1.00 60.25 94 ASP A CA 1
ATOM 791 C C . ASP A 1 94 ? 26.166 -7.151 -18.892 1.00 60.25 94 ASP A C 1
ATOM 793 O O . ASP A 1 94 ? 26.945 -7.179 -19.839 1.00 60.25 94 ASP A O 1
ATOM 797 N N . LYS A 1 95 ? 26.388 -6.346 -17.843 1.00 59.47 95 LYS A N 1
ATOM 798 C CA . LYS A 1 95 ? 27.525 -5.409 -17.765 1.00 59.47 95 LYS A CA 1
ATOM 799 C C . LYS A 1 95 ? 28.862 -6.063 -17.408 1.00 59.47 95 LYS A C 1
ATOM 801 O O . LYS A 1 95 ? 29.890 -5.414 -17.566 1.00 59.47 95 LYS A O 1
ATOM 806 N N . ASN A 1 96 ? 28.855 -7.311 -16.939 1.00 55.09 96 ASN A N 1
ATOM 807 C CA . ASN A 1 96 ? 30.059 -8.039 -16.522 1.00 55.09 96 ASN A CA 1
ATOM 808 C C . ASN A 1 96 ? 30.550 -9.073 -17.556 1.00 55.09 96 ASN A C 1
ATOM 810 O O . ASN A 1 96 ? 31.494 -9.798 -17.257 1.00 55.09 96 ASN A O 1
ATOM 814 N N . SER A 1 97 ? 29.933 -9.161 -18.741 1.00 50.56 97 SER A N 1
ATOM 815 C CA . SER A 1 97 ? 30.389 -10.026 -19.853 1.00 50.56 97 SER A CA 1
ATOM 816 C C . SER A 1 97 ? 31.075 -9.252 -20.991 1.00 50.56 97 SER A C 1
ATOM 818 O O . S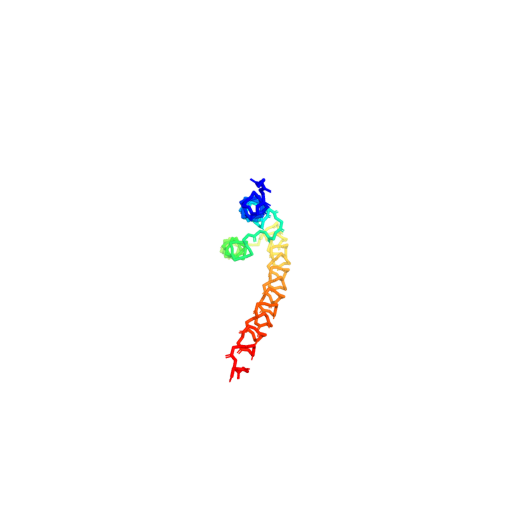ER A 1 97 ? 30.952 -9.643 -22.151 1.00 50.56 97 SER A O 1
ATOM 820 N N . SER A 1 98 ? 31.779 -8.162 -20.671 1.00 48.88 98 SER A N 1
ATOM 821 C CA . SER A 1 98 ? 32.709 -7.504 -21.608 1.00 48.88 98 SER A CA 1
ATOM 822 C C . SER A 1 98 ? 34.084 -8.158 -21.577 1.00 48.88 98 SER A C 1
ATOM 824 O O . SER A 1 98 ? 34.523 -8.524 -20.464 1.00 48.88 98 SER A O 1
#

Organism: Populus trichocarpa (NCBI:txid3694)

Foldseek 3Di:
DDDPPPVVVVVVVVVVVVVVVCVVVCCVPVNPLVVLLVVLVVLLVVLVVVCVVDDDPVSVVVNVVSVVVNVVSVVSVVVVVVVVVVVVVVVVVVVPPD

Radius of gyration: 22.76 Å; chains: 1; bounding box: 51×22×76 Å

pLDDT: mean 83.21, std 13.33, range [40.53, 95.44]

Secondary structure (DSSP, 8-state):
---SSHHHHHHHHHHHHHHHHHHHHHHHHT--HHHHHHHHHHHHHHHHHHHTTS--HHHHHHHHHHHHHHHHHHHHHHHHHHHHHHHHHHHHHGGG--

Sequence (98 aa):
MHDSGEGNLDLVTSLNDFTIKLKEWNPKVFGNIFYRKKKCLQYLRGIQKALNGGRNQFLHRLELDLTKEYTQILTQEEIFWYRKSRCQWISFGDKNSS